Protein AF-A0A960CB11-F1 (afdb_monomer_lite)

Sequence (100 aa):
NILLDDVSIAPGAFNPLGSVITPNLFPGVSISSDLGNGPGIQEVATFSVDVEGPNGSVAVSNAHGTVTGAAGGVLLRPFARLISKNGDSVTTYGETWDMK

pLDDT: mean 85.51, std 15.91, range [46.41, 98.19]

Foldseek 3Di:
DDDPFQDDPDPDDDCPCRGDDDDPPDDDDDDDDDDDDDPPDDDDDLDDDDDDDPDDDDDDDPRDDDDPPDDPWDKDKDKDKDADPVGDIDMDIDDIDTPD

Structure (mmCIF, N/CA/C/O backbone):
data_AF-A0A960CB11-F1
#
_entry.id   AF-A0A960CB11-F1
#
loop_
_atom_site.group_PDB
_atom_site.id
_atom_site.type_symbol
_atom_site.label_atom_id
_atom_site.label_alt_id
_atom_site.label_comp_id
_atom_site.label_asym_id
_atom_site.label_entity_id
_atom_site.label_seq_id
_atom_site.pdbx_PDB_ins_code
_atom_site.Cartn_x
_atom_site.Cartn_y
_atom_site.Cartn_z
_atom_site.occupancy
_atom_site.B_iso_or_equiv
_atom_site.auth_seq_id
_atom_site.auth_comp_id
_atom_site.auth_asym_id
_atom_site.auth_atom_id
_atom_site.pdbx_PDB_model_num
ATOM 1 N N . ASN A 1 1 ? 27.671 -0.220 -39.626 1.00 46.41 1 ASN A N 1
ATOM 2 C CA . ASN A 1 1 ? 28.066 1.145 -39.238 1.00 46.41 1 ASN A CA 1
ATOM 3 C C . ASN A 1 1 ? 29.050 1.659 -40.281 1.00 46.41 1 ASN A C 1
ATOM 5 O O . ASN A 1 1 ? 30.242 1.451 -40.116 1.00 46.41 1 ASN A O 1
ATOM 9 N N . ILE A 1 2 ? 28.566 2.183 -41.409 1.00 47.94 2 ILE A N 1
ATOM 10 C CA . ILE A 1 2 ? 29.431 2.799 -42.426 1.00 47.94 2 ILE A CA 1
ATOM 11 C C . ILE A 1 2 ? 29.023 4.265 -42.484 1.00 47.94 2 ILE A C 1
ATOM 13 O O . ILE A 1 2 ? 27.893 4.566 -42.856 1.00 47.94 2 ILE A O 1
ATOM 17 N N . LEU A 1 3 ? 29.928 5.147 -42.068 1.00 49.59 3 LEU A N 1
ATOM 18 C CA . LEU A 1 3 ? 29.863 6.559 -42.415 1.00 49.59 3 LEU A CA 1
ATOM 19 C C . LEU A 1 3 ? 30.400 6.675 -43.843 1.00 49.59 3 LEU A C 1
ATOM 21 O O . LEU A 1 3 ? 31.564 6.365 -44.090 1.00 49.59 3 LEU A O 1
ATOM 25 N N . LEU A 1 4 ? 29.534 7.042 -44.785 1.00 57.31 4 LEU A N 1
ATOM 26 C CA . LEU A 1 4 ? 29.937 7.433 -46.134 1.00 57.31 4 LEU A CA 1
ATOM 27 C C . LEU A 1 4 ? 30.258 8.927 -46.074 1.00 57.31 4 LEU A C 1
ATOM 29 O O . LEU A 1 4 ? 29.426 9.757 -46.426 1.00 57.31 4 LEU A O 1
ATOM 33 N N . ASP A 1 5 ? 31.426 9.257 -45.531 1.00 51.88 5 ASP A N 1
ATOM 34 C CA . ASP A 1 5 ? 31.931 10.626 -45.556 1.00 51.88 5 ASP A CA 1
ATOM 35 C C . ASP A 1 5 ? 32.569 10.887 -46.925 1.00 51.88 5 ASP A C 1
ATOM 37 O O . ASP A 1 5 ? 33.351 10.072 -47.416 1.00 51.88 5 ASP A O 1
ATOM 41 N N . ASP A 1 6 ? 32.175 11.989 -47.558 1.00 52.69 6 ASP A N 1
ATOM 42 C CA . ASP A 1 6 ? 32.708 12.462 -48.842 1.00 52.69 6 ASP A CA 1
ATOM 43 C C . ASP A 1 6 ? 32.564 11.493 -50.046 1.00 52.69 6 ASP A C 1
ATOM 45 O O . ASP A 1 6 ? 33.363 11.486 -50.986 1.00 52.69 6 ASP A O 1
ATOM 49 N N . VAL A 1 7 ? 31.522 10.647 -50.057 1.00 56.44 7 VAL A N 1
ATOM 50 C CA . VAL A 1 7 ? 31.254 9.738 -51.187 1.00 56.44 7 VAL A CA 1
ATOM 51 C C . VAL A 1 7 ? 30.407 10.428 -52.254 1.00 56.44 7 VAL A C 1
ATOM 53 O O . VAL A 1 7 ? 29.214 10.671 -52.074 1.00 56.44 7 VAL A O 1
ATOM 56 N N . SER A 1 8 ? 31.010 10.687 -53.416 1.00 58.19 8 SER A N 1
ATOM 57 C CA . SER A 1 8 ? 30.286 11.146 -54.603 1.00 58.19 8 SER A CA 1
ATOM 58 C C . SER A 1 8 ? 29.523 9.985 -55.253 1.00 58.19 8 SER A C 1
ATOM 60 O O . SER A 1 8 ? 30.115 9.071 -55.822 1.00 58.19 8 SER A O 1
ATOM 62 N N . ILE A 1 9 ? 28.191 10.018 -55.173 1.00 60.19 9 ILE A N 1
ATOM 63 C CA . ILE A 1 9 ? 27.283 9.041 -55.808 1.00 60.19 9 ILE A CA 1
ATOM 64 C C . ILE A 1 9 ? 26.836 9.456 -57.223 1.00 60.19 9 ILE A C 1
ATOM 66 O O . ILE A 1 9 ? 26.000 8.784 -57.827 1.00 60.19 9 ILE A O 1
ATOM 70 N N . ALA A 1 10 ? 27.388 10.545 -57.769 1.00 55.38 10 ALA A N 1
ATOM 71 C CA . ALA A 1 10 ? 27.058 11.063 -59.095 1.00 55.38 10 ALA A CA 1
ATOM 72 C C . ALA A 1 10 ? 28.273 10.960 -60.042 1.00 55.38 10 ALA A C 1
ATOM 74 O O . ALA A 1 10 ? 29.346 11.468 -59.716 1.00 55.38 10 ALA A O 1
ATOM 75 N N . PRO A 1 11 ? 28.148 10.334 -61.228 1.00 48.19 11 PRO A N 1
ATOM 76 C CA . PRO A 1 11 ? 29.220 10.335 -62.213 1.00 48.19 11 PRO A CA 1
ATOM 77 C C . PRO A 1 11 ? 29.263 11.700 -62.916 1.00 48.19 11 PRO A C 1
ATOM 79 O O . PRO A 1 11 ? 28.372 12.041 -63.691 1.00 48.19 11 PRO A O 1
ATOM 82 N N . GLY A 1 12 ? 30.317 12.475 -62.660 1.00 56.75 12 GLY A N 1
ATOM 83 C CA . GLY A 1 12 ? 30.562 13.770 -63.306 1.00 56.75 12 GLY A CA 1
ATOM 84 C C . GLY A 1 12 ? 30.325 14.968 -62.386 1.00 56.75 12 GLY A C 1
ATOM 85 O O . GLY A 1 12 ? 29.599 14.876 -61.406 1.00 56.75 12 GLY A O 1
ATOM 86 N N . ALA A 1 13 ? 30.970 16.093 -62.713 1.00 60.34 13 ALA A N 1
ATOM 87 C CA . ALA A 1 13 ? 31.161 17.309 -61.905 1.00 60.34 13 ALA A CA 1
ATOM 88 C C . ALA A 1 13 ? 29.887 18.097 -61.496 1.00 60.34 13 ALA A C 1
ATOM 90 O O . ALA A 1 13 ? 29.954 19.294 -61.224 1.00 60.34 13 ALA A O 1
ATOM 91 N N . PHE A 1 14 ? 28.725 17.447 -61.435 1.00 56.56 14 PHE A N 1
ATOM 92 C CA . PHE A 1 14 ? 27.496 17.956 -60.839 1.00 56.56 14 PHE A CA 1
ATOM 93 C C . PHE A 1 14 ? 27.381 17.378 -59.418 1.00 56.56 14 PHE A C 1
ATOM 95 O O . PHE A 1 14 ? 27.029 16.214 -59.247 1.00 56.56 14 PHE A O 1
ATOM 102 N N . ASN A 1 15 ? 27.704 18.177 -58.394 1.00 61.62 15 ASN A N 1
ATOM 103 C CA . ASN A 1 15 ? 27.683 17.757 -56.986 1.00 61.62 15 ASN A CA 1
ATOM 104 C C . ASN A 1 15 ? 26.606 18.515 -56.179 1.00 61.62 15 ASN A C 1
ATOM 106 O O . ASN A 1 15 ? 26.940 19.390 -55.379 1.00 61.62 15 ASN A O 1
ATOM 110 N N . PRO A 1 16 ? 25.303 18.226 -56.377 1.00 55.50 16 PRO A N 1
ATOM 111 C CA . PRO A 1 16 ? 24.214 18.881 -55.643 1.00 55.50 16 PRO A CA 1
ATOM 112 C C . PRO A 1 16 ? 24.135 18.463 -54.159 1.00 55.50 16 PRO A C 1
ATOM 114 O O . PRO A 1 16 ? 23.244 18.915 -53.446 1.00 55.50 16 PRO A O 1
ATOM 117 N N . LEU A 1 17 ? 25.046 17.594 -53.703 1.00 59.91 17 LEU A N 1
ATOM 118 C CA . LEU A 1 17 ? 25.083 16.956 -52.389 1.00 59.91 17 LEU A CA 1
ATOM 119 C C . LEU A 1 17 ? 26.532 16.866 -51.862 1.00 59.91 17 LEU A C 1
ATOM 121 O O . LEU A 1 17 ? 26.968 15.807 -51.424 1.00 59.91 17 LEU A O 1
ATOM 125 N N . GLY A 1 18 ? 27.292 17.968 -51.912 1.00 57.72 18 GLY A N 1
ATOM 126 C CA . GLY A 1 18 ? 28.726 17.998 -51.562 1.00 57.72 18 GLY A CA 1
ATOM 127 C C . GLY A 1 18 ? 29.115 17.551 -50.148 1.00 57.72 18 GLY A C 1
ATOM 128 O O . GLY A 1 18 ? 30.298 17.485 -49.848 1.00 57.72 18 GLY A O 1
ATOM 129 N N . SER A 1 19 ? 28.140 17.221 -49.303 1.00 62.56 19 SER A N 1
ATOM 130 C CA . SER A 1 19 ? 28.278 16.357 -48.133 1.00 62.56 19 SER A CA 1
ATOM 131 C C . SER A 1 19 ? 26.888 15.798 -47.804 1.00 62.56 19 SER A C 1
ATOM 133 O O . SER A 1 19 ? 25.924 16.562 -47.702 1.00 62.56 19 SER A O 1
ATOM 135 N N . VAL A 1 20 ? 26.754 14.474 -47.669 1.00 59.72 20 VAL A N 1
ATOM 136 C CA . VAL A 1 20 ? 25.497 13.819 -47.269 1.00 59.72 20 VAL A CA 1
ATOM 137 C C . VAL A 1 20 ? 25.677 13.226 -45.881 1.00 59.72 20 VAL A C 1
ATOM 139 O O . VAL A 1 20 ? 26.255 12.157 -45.721 1.00 59.72 20 VAL A O 1
ATOM 142 N N . ILE A 1 21 ? 25.137 13.898 -44.865 1.00 71.56 21 ILE A N 1
ATOM 143 C CA . ILE A 1 21 ? 25.041 13.331 -43.518 1.00 71.56 21 ILE A CA 1
ATOM 144 C C . ILE A 1 21 ? 23.719 12.575 -43.432 1.00 71.56 21 ILE A C 1
ATOM 146 O O . ILE A 1 21 ? 22.651 13.179 -43.327 1.00 71.56 21 ILE A O 1
ATOM 150 N N . THR A 1 22 ? 23.778 11.246 -43.487 1.00 64.88 22 THR A N 1
ATOM 151 C CA . THR A 1 22 ? 22.594 10.417 -43.248 1.00 64.88 22 THR A CA 1
ATOM 152 C C . THR A 1 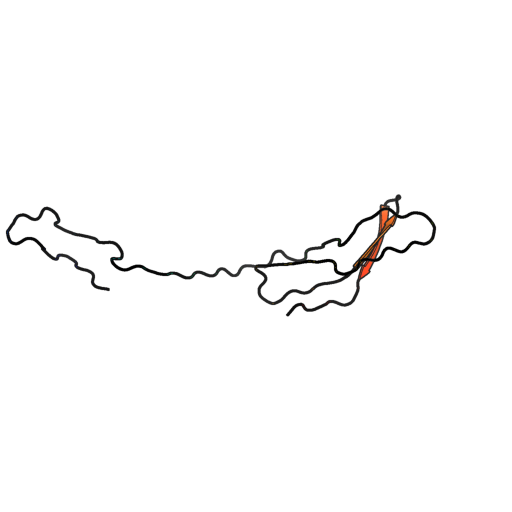22 ? 22.453 10.097 -41.757 1.00 64.88 22 THR A C 1
ATOM 154 O O . THR A 1 22 ? 23.449 9.728 -41.129 1.00 64.88 22 THR A O 1
ATOM 157 N N . PRO A 1 23 ? 21.239 10.155 -41.179 1.00 79.50 23 PRO A N 1
ATOM 158 C CA . PRO A 1 23 ? 20.979 9.581 -39.859 1.00 79.50 23 PRO A CA 1
ATOM 159 C C . PRO A 1 23 ? 21.133 8.047 -39.892 1.00 79.50 23 PRO A C 1
ATOM 161 O O . PRO A 1 23 ? 21.439 7.466 -40.935 1.00 79.50 23 PRO A O 1
ATOM 164 N N . ASN A 1 24 ? 20.908 7.367 -38.761 1.00 77.44 24 ASN A N 1
ATOM 165 C CA . ASN A 1 24 ? 20.966 5.901 -38.696 1.00 77.44 24 ASN A CA 1
ATOM 166 C C . ASN A 1 24 ? 20.105 5.259 -39.803 1.00 77.44 24 ASN A C 1
ATOM 168 O O . ASN A 1 24 ? 18.889 5.425 -39.828 1.00 77.44 24 ASN A O 1
ATOM 172 N N . LEU A 1 25 ? 20.753 4.516 -40.706 1.00 81.06 25 LEU A N 1
ATOM 173 C CA . LEU A 1 25 ? 20.121 3.870 -41.868 1.00 81.06 25 LEU A CA 1
ATOM 174 C C . LEU A 1 25 ? 19.499 2.502 -41.546 1.00 81.06 25 LEU A C 1
ATOM 176 O O . LEU A 1 25 ? 18.815 1.915 -42.381 1.00 81.06 25 LEU A O 1
ATOM 180 N N . PHE A 1 26 ? 19.739 1.997 -40.337 1.00 86.31 26 PHE A N 1
ATOM 181 C CA . PHE A 1 26 ? 19.135 0.781 -39.806 1.00 86.31 26 PHE A CA 1
ATOM 182 C C . PHE A 1 26 ? 18.304 1.120 -38.564 1.00 86.31 26 PHE A C 1
ATOM 184 O O . PHE A 1 26 ? 18.654 2.058 -37.840 1.00 86.31 26 PHE A O 1
ATOM 191 N N . PRO A 1 27 ? 17.229 0.364 -38.285 1.00 84.88 27 PRO A N 1
ATOM 192 C CA . PRO A 1 27 ? 16.457 0.539 -37.063 1.00 84.88 27 PRO A CA 1
ATOM 193 C C . PRO A 1 27 ? 17.341 0.296 -35.833 1.00 84.88 27 PRO A C 1
ATOM 195 O O . PRO A 1 27 ? 18.100 -0.672 -35.779 1.00 84.88 27 PRO A O 1
ATOM 198 N N . GLY A 1 28 ? 17.244 1.188 -34.848 1.00 85.25 28 GLY A N 1
ATOM 199 C CA . GLY A 1 28 ? 17.941 1.086 -33.568 1.00 85.25 28 GLY A CA 1
ATOM 200 C C . GLY A 1 28 ? 16.962 0.801 -32.435 1.00 85.25 28 GLY A C 1
ATOM 201 O O . GLY A 1 28 ? 15.843 1.309 -32.434 1.00 85.25 28 GLY A O 1
ATOM 202 N N . VAL A 1 29 ? 17.399 0.010 -31.461 1.00 90.38 29 VAL A N 1
ATOM 203 C CA . VAL A 1 29 ? 16.695 -0.210 -30.192 1.00 90.38 29 VAL A CA 1
ATOM 204 C C . VAL A 1 29 ? 17.583 0.332 -29.077 1.00 90.38 29 VAL A C 1
ATOM 206 O O . VAL A 1 29 ? 18.786 0.071 -29.074 1.00 90.38 29 VAL A O 1
ATOM 209 N N . SER A 1 30 ? 17.007 1.083 -28.140 1.00 89.88 30 SER A N 1
ATOM 210 C CA . SER A 1 30 ? 17.696 1.577 -26.946 1.00 89.88 30 SER A CA 1
ATOM 211 C C . SER A 1 30 ? 16.971 1.133 -25.678 1.00 89.88 30 SER A C 1
ATOM 213 O O . SER A 1 30 ? 15.758 0.929 -25.675 1.00 89.88 30 SER A O 1
ATOM 215 N N . ILE A 1 31 ? 17.733 0.972 -24.596 1.00 91.25 31 ILE A N 1
ATOM 216 C CA . ILE A 1 31 ? 17.226 0.697 -23.250 1.00 91.25 31 ILE A CA 1
ATOM 217 C C . ILE A 1 31 ? 17.886 1.709 -22.315 1.00 91.25 31 ILE A C 1
ATOM 219 O O . ILE A 1 31 ? 19.104 1.869 -22.344 1.00 91.25 31 ILE A O 1
ATOM 223 N N . SER A 1 32 ? 17.077 2.377 -21.499 1.00 91.06 32 SER A N 1
ATOM 224 C CA . SER A 1 32 ? 17.528 3.215 -20.387 1.00 91.06 32 SER A CA 1
ATOM 225 C C . SER A 1 32 ? 16.811 2.763 -19.122 1.00 91.06 32 SER A C 1
ATOM 227 O O . SER A 1 32 ? 15.661 2.329 -19.192 1.00 91.06 32 SER A O 1
ATOM 229 N N . SER A 1 33 ? 17.486 2.848 -17.981 1.00 90.62 33 SER A N 1
ATOM 230 C CA . SER A 1 33 ? 16.924 2.505 -16.678 1.00 90.62 33 SER A CA 1
ATOM 231 C C . SER A 1 33 ? 17.411 3.508 -15.648 1.00 90.62 33 SER A C 1
ATOM 233 O O . SER A 1 33 ? 18.616 3.653 -15.455 1.00 90.62 33 SER A O 1
ATOM 235 N N . ASP A 1 34 ? 16.471 4.132 -14.949 1.00 91.31 34 ASP A N 1
ATOM 236 C CA . ASP A 1 34 ? 16.747 5.099 -13.895 1.00 91.31 34 ASP A CA 1
ATOM 237 C C . ASP A 1 34 ? 16.343 4.506 -12.546 1.00 91.31 34 ASP A C 1
ATOM 239 O O . ASP A 1 34 ? 15.206 4.073 -12.355 1.00 91.31 34 ASP A O 1
ATOM 243 N N . LEU A 1 35 ? 17.285 4.481 -11.605 1.00 91.81 35 LEU A N 1
ATOM 244 C CA . LEU A 1 35 ? 17.044 4.046 -10.235 1.00 91.81 35 LEU A CA 1
ATOM 245 C C . LEU A 1 35 ? 17.304 5.220 -9.293 1.00 91.81 35 LEU A C 1
ATOM 247 O O . LEU A 1 35 ? 18.442 5.653 -9.121 1.00 91.81 35 LEU A O 1
ATOM 251 N N . GLY A 1 36 ? 16.229 5.742 -8.710 1.00 93.00 36 GLY A N 1
ATOM 252 C CA . GLY A 1 36 ? 16.265 6.844 -7.754 1.00 93.00 36 GLY A CA 1
ATOM 253 C C . GLY A 1 36 ? 15.931 6.404 -6.332 1.00 93.00 36 GLY A C 1
ATOM 254 O O . GLY A 1 36 ? 15.575 5.253 -6.076 1.00 93.00 36 GLY A O 1
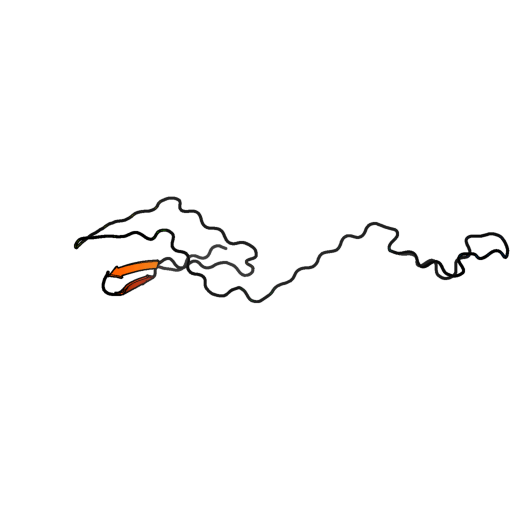ATOM 255 N N . ASN A 1 37 ? 16.009 7.353 -5.399 1.00 92.56 37 ASN A N 1
ATOM 256 C CA . ASN A 1 37 ? 15.519 7.144 -4.039 1.00 92.56 37 ASN A CA 1
ATOM 257 C C . ASN A 1 37 ? 14.009 6.864 -4.066 1.00 92.56 37 ASN A C 1
ATOM 259 O O . ASN A 1 37 ? 13.260 7.550 -4.763 1.00 92.56 37 ASN A O 1
ATOM 263 N N . GLY A 1 38 ? 13.566 5.874 -3.288 1.00 90.75 38 GLY A N 1
ATOM 264 C CA . GLY A 1 38 ? 12.146 5.564 -3.148 1.00 90.75 38 GLY A CA 1
ATOM 265 C C . GLY A 1 38 ? 11.354 6.704 -2.487 1.00 90.75 38 GLY A C 1
ATOM 266 O O . GLY A 1 38 ? 11.938 7.576 -1.841 1.00 90.75 38 GLY A O 1
ATOM 267 N N . PRO A 1 39 ? 10.013 6.681 -2.572 1.00 92.88 39 PRO A N 1
ATOM 268 C CA . PRO A 1 39 ? 9.138 7.739 -2.052 1.00 92.88 39 PRO A CA 1
ATOM 269 C C . PRO A 1 39 ? 9.062 7.815 -0.511 1.00 92.88 39 PRO A C 1
ATOM 271 O O . PRO A 1 39 ? 8.281 8.596 0.024 1.00 92.88 39 PRO A O 1
ATOM 274 N N . GLY A 1 40 ? 9.841 7.008 0.215 1.00 93.81 40 GLY A N 1
ATOM 275 C CA . GLY A 1 40 ? 9.766 6.882 1.671 1.00 93.81 40 GLY A CA 1
ATOM 276 C C . GLY A 1 40 ? 8.675 5.912 2.138 1.00 93.81 40 GLY A C 1
ATOM 277 O O . GLY A 1 40 ? 8.261 5.018 1.399 1.00 93.81 40 GLY A O 1
ATOM 278 N N . ILE A 1 41 ? 8.241 6.064 3.392 1.00 93.81 41 ILE A N 1
ATOM 279 C CA . ILE A 1 41 ? 7.201 5.229 4.012 1.00 93.81 41 ILE A CA 1
ATOM 280 C C . ILE A 1 41 ? 5.825 5.776 3.632 1.00 93.81 41 ILE A C 1
ATOM 282 O O . ILE A 1 41 ? 5.570 6.969 3.782 1.00 93.81 41 ILE A O 1
ATOM 286 N N . GLN A 1 42 ? 4.934 4.892 3.187 1.00 95.12 42 GLN A N 1
ATOM 287 C CA . GLN A 1 42 ? 3.543 5.221 2.887 1.00 95.12 42 GLN A CA 1
ATOM 288 C C . GLN A 1 42 ? 2.603 4.447 3.812 1.00 95.12 42 GLN A C 1
ATOM 290 O O . GLN A 1 42 ? 2.844 3.279 4.115 1.00 95.12 42 GLN A O 1
ATOM 295 N N . GLU A 1 43 ? 1.528 5.105 4.244 1.00 96.19 43 GLU A N 1
ATOM 296 C CA . GLU A 1 43 ? 0.452 4.497 5.025 1.00 96.19 43 GLU A CA 1
ATOM 297 C C . GLU A 1 43 ? -0.789 4.347 4.141 1.00 96.19 43 GLU A C 1
ATOM 299 O O . GLU A 1 43 ? -1.193 5.290 3.461 1.00 96.19 43 GLU A O 1
ATOM 304 N N . VAL A 1 44 ? -1.406 3.166 4.163 1.00 95.94 44 VAL A N 1
ATOM 305 C CA . VAL A 1 44 ? -2.651 2.885 3.443 1.00 95.94 44 VAL A CA 1
ATOM 306 C C . VAL A 1 44 ? -3.653 2.303 4.431 1.00 95.94 44 VAL A C 1
ATOM 308 O O . VAL A 1 44 ? -3.370 1.304 5.090 1.00 95.94 44 VAL A O 1
ATOM 311 N N . ALA A 1 45 ? -4.829 2.923 4.535 1.00 95.75 45 ALA A N 1
ATOM 312 C CA . ALA A 1 45 ? -5.923 2.407 5.347 1.00 95.75 45 ALA A CA 1
ATOM 313 C C . ALA A 1 45 ? -6.771 1.433 4.520 1.00 95.75 45 ALA A C 1
ATOM 315 O O . ALA A 1 45 ? -7.428 1.837 3.564 1.00 95.75 45 ALA A O 1
ATOM 316 N N . THR A 1 46 ? -6.787 0.156 4.906 1.00 95.69 46 THR A N 1
ATOM 317 C CA . THR A 1 46 ? -7.642 -0.860 4.266 1.00 95.69 46 THR A CA 1
ATOM 318 C C . THR A 1 46 ? -9.131 -0.555 4.454 1.00 95.69 46 THR A C 1
ATOM 320 O O . THR A 1 46 ? -9.936 -0.794 3.560 1.00 95.69 46 THR A O 1
ATOM 323 N N . PHE A 1 47 ? -9.500 -0.013 5.616 1.00 94.88 47 PHE A N 1
ATOM 324 C CA . PHE A 1 47 ? -10.818 0.546 5.899 1.00 94.88 47 PHE A CA 1
ATOM 325 C C . PHE A 1 47 ? -10.694 1.648 6.958 1.00 94.88 47 PHE A C 1
ATOM 327 O O . PHE A 1 47 ? -9.741 1.680 7.737 1.00 94.88 47 PHE A O 1
ATOM 334 N N . SER A 1 48 ? -11.677 2.542 7.000 1.00 96.31 48 SER A N 1
ATOM 335 C CA . SER A 1 48 ? -11.841 3.553 8.043 1.00 96.31 48 SER A CA 1
ATOM 336 C C . SER A 1 48 ? -13.335 3.781 8.220 1.00 96.31 48 SER A C 1
ATOM 338 O O . SER A 1 48 ? -14.023 4.097 7.251 1.00 96.31 48 SER A O 1
ATOM 340 N N . VAL A 1 49 ? -13.848 3.506 9.417 1.00 96.75 49 VAL A N 1
ATOM 341 C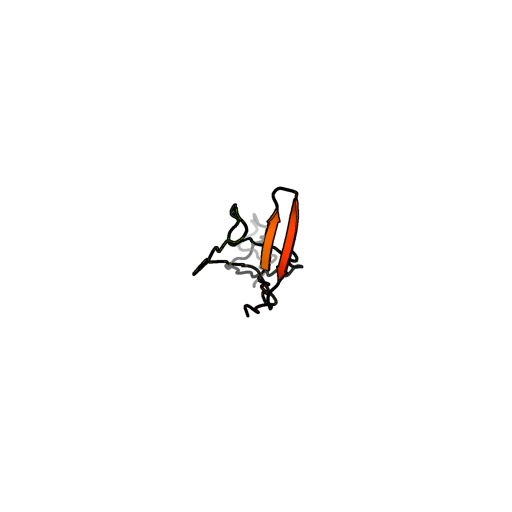 CA . VAL A 1 49 ? -15.286 3.499 9.701 1.00 96.75 49 VAL A CA 1
ATOM 342 C C . VAL A 1 49 ? -15.554 4.058 11.091 1.00 96.75 49 VAL A C 1
ATOM 344 O O . VAL A 1 49 ? -14.722 3.911 11.990 1.00 96.75 49 VAL A O 1
ATOM 347 N N . ASP A 1 50 ? -16.729 4.655 11.264 1.00 96.38 50 ASP A N 1
ATOM 348 C CA . ASP A 1 50 ? -17.209 5.104 12.567 1.00 96.38 50 ASP A CA 1
ATOM 349 C C . ASP A 1 50 ? -17.661 3.911 13.419 1.00 96.38 50 ASP A C 1
ATOM 351 O O . ASP A 1 50 ? -18.266 2.957 12.923 1.00 96.38 50 ASP A O 1
ATOM 355 N N . VAL A 1 51 ? -17.381 3.974 14.721 1.00 94.25 51 VAL A N 1
ATOM 356 C CA . VAL A 1 51 ? -17.770 2.964 15.714 1.00 94.25 51 VAL A CA 1
ATOM 357 C C . VAL A 1 51 ? -18.323 3.645 16.964 1.00 94.25 51 VAL A C 1
ATOM 359 O O . VAL A 1 51 ? -17.907 4.750 17.314 1.00 94.25 51 VAL A O 1
ATOM 362 N N . GLU A 1 52 ? -19.253 2.989 17.658 1.00 95.06 52 GLU A N 1
ATOM 363 C CA . GLU A 1 52 ? -19.854 3.494 18.896 1.00 95.06 52 GLU A CA 1
ATOM 364 C C . GLU A 1 52 ? -20.001 2.386 19.942 1.00 95.06 52 GLU A C 1
ATOM 366 O O . GLU A 1 52 ? -20.064 1.200 19.619 1.00 95.06 52 GLU A O 1
ATOM 371 N N . GLY A 1 53 ? -20.087 2.788 21.211 1.00 94.94 53 GLY A N 1
ATOM 372 C CA . GLY A 1 53 ? -20.201 1.874 22.343 1.00 94.94 53 GLY A CA 1
ATOM 373 C C . GLY A 1 53 ? -18.850 1.421 22.914 1.00 94.94 53 GLY A C 1
ATOM 374 O O . GLY A 1 53 ? -17.791 1.811 22.426 1.00 94.94 53 GLY A O 1
ATOM 375 N N . PRO A 1 54 ? -18.876 0.624 23.997 1.00 94.06 54 PRO A N 1
ATOM 376 C CA . PRO A 1 54 ? -17.667 0.227 24.720 1.00 94.06 54 PRO A CA 1
ATOM 377 C C . PRO A 1 54 ? -16.844 -0.859 24.011 1.00 94.06 54 PRO A C 1
ATOM 379 O O . PRO A 1 54 ? -15.685 -1.051 24.359 1.00 94.06 54 PRO A O 1
ATOM 382 N N . ASN A 1 55 ? -17.428 -1.585 23.051 1.00 94.75 55 ASN A N 1
ATOM 383 C CA . ASN A 1 55 ? -16.769 -2.645 22.288 1.00 94.75 55 ASN A CA 1
ATOM 384 C C . ASN A 1 55 ? -17.286 -2.648 20.843 1.00 94.75 55 ASN A C 1
ATOM 386 O O . ASN A 1 55 ? -18.460 -2.368 20.612 1.00 94.75 55 ASN A O 1
ATOM 390 N N . GLY A 1 56 ? -16.442 -3.044 19.892 1.00 93.25 56 GLY A N 1
ATOM 391 C CA . GLY A 1 56 ? -16.805 -3.194 18.484 1.00 93.25 56 GLY A CA 1
ATOM 392 C C . GLY A 1 56 ? -15.806 -4.083 17.747 1.00 93.25 56 GLY A C 1
ATOM 393 O O . GLY A 1 56 ? -14.663 -4.229 18.175 1.00 93.25 56 GLY A O 1
ATOM 394 N N . SER A 1 57 ? -16.241 -4.700 16.649 1.00 92.69 57 SER A N 1
ATOM 395 C CA . SER A 1 57 ? -15.385 -5.515 15.786 1.00 92.69 57 SER A CA 1
ATOM 396 C C . SER A 1 57 ? -15.709 -5.233 14.326 1.00 92.69 57 SER A C 1
ATOM 398 O O . SER A 1 57 ? -16.875 -5.162 13.945 1.00 92.69 57 SER A O 1
ATOM 400 N N . VAL A 1 58 ? -14.664 -5.072 13.520 1.00 93.75 58 VAL A N 1
ATOM 401 C CA . VAL A 1 58 ? -14.736 -4.914 12.068 1.00 93.75 58 VAL A CA 1
ATOM 402 C C . VAL A 1 58 ? -13.704 -5.861 11.479 1.00 93.75 58 VAL A C 1
ATOM 404 O O . VAL A 1 58 ? -12.562 -5.899 11.937 1.00 93.75 58 VAL A O 1
ATOM 407 N N . ALA A 1 59 ? -14.111 -6.641 10.483 1.00 95.44 59 ALA A N 1
ATOM 408 C CA . ALA A 1 59 ? -13.257 -7.625 9.839 1.00 95.44 59 ALA A CA 1
ATOM 409 C C . ALA A 1 59 ? -13.214 -7.384 8.331 1.00 95.44 59 ALA A C 1
ATOM 411 O O . ALA A 1 59 ? -14.199 -6.968 7.723 1.00 95.44 59 ALA A O 1
ATOM 412 N N . VAL A 1 60 ? -12.064 -7.683 7.734 1.00 95.75 60 VAL A N 1
ATOM 413 C CA . VAL A 1 60 ? -11.836 -7.609 6.292 1.00 95.75 60 VAL A CA 1
ATOM 414 C C . VAL A 1 60 ? -11.216 -8.918 5.819 1.00 95.75 60 VAL A C 1
ATOM 416 O O . VAL A 1 60 ? -10.398 -9.514 6.516 1.00 95.75 60 VAL A O 1
ATOM 419 N N . SER A 1 61 ? -11.614 -9.375 4.634 1.00 96.25 61 SER A N 1
ATOM 420 C CA . SER A 1 61 ? -11.053 -10.556 3.981 1.00 96.25 61 SER A CA 1
ATOM 421 C C . SER A 1 61 ? -10.721 -10.220 2.532 1.00 96.25 61 SER A C 1
ATOM 423 O O . SER A 1 61 ? -11.462 -9.478 1.891 1.00 96.25 61 SER A O 1
ATOM 425 N N . ASN A 1 62 ? -9.604 -10.754 2.032 1.00 95.44 62 ASN A N 1
ATOM 426 C CA . ASN A 1 62 ? -9.147 -10.600 0.647 1.00 95.44 62 ASN A CA 1
ATOM 427 C C . ASN A 1 62 ? -9.051 -9.142 0.157 1.00 95.44 62 ASN A C 1
ATOM 429 O O . ASN A 1 62 ? -9.326 -8.852 -1.007 1.00 95.44 62 ASN A O 1
ATOM 433 N N . ALA A 1 63 ? -8.642 -8.218 1.030 1.00 95.88 63 ALA A N 1
ATOM 434 C CA . ALA A 1 63 ? -8.283 -6.872 0.597 1.00 95.88 63 ALA A CA 1
ATOM 435 C C . ALA A 1 63 ? -7.055 -6.922 -0.324 1.00 95.88 63 ALA A C 1
ATOM 437 O O . ALA A 1 63 ? -6.083 -7.620 -0.035 1.00 95.88 63 ALA A O 1
ATOM 438 N N . HIS A 1 64 ? -7.102 -6.169 -1.421 1.00 95.88 64 HIS A N 1
ATOM 439 C CA . HIS A 1 64 ? -6.048 -6.150 -2.429 1.00 95.88 64 HIS A CA 1
ATOM 440 C C . HIS A 1 64 ? -5.270 -4.832 -2.386 1.00 95.88 64 HIS A C 1
ATOM 442 O O . HIS A 1 64 ? -5.861 -3.753 -2.417 1.00 95.88 64 HIS A O 1
ATOM 448 N N . GLY A 1 65 ? -3.942 -4.931 -2.372 1.00 94.25 65 GLY A N 1
ATOM 449 C CA . GLY A 1 65 ? -3.020 -3.807 -2.493 1.00 94.25 65 GLY A CA 1
ATOM 450 C C . GLY A 1 65 ? -1.911 -4.147 -3.482 1.00 94.25 65 GLY A C 1
ATOM 451 O O . GLY A 1 65 ? -1.497 -5.298 -3.584 1.00 94.25 65 GLY A O 1
ATOM 452 N N . THR A 1 66 ? -1.437 -3.152 -4.229 1.00 94.44 66 THR A N 1
ATOM 453 C CA . THR A 1 66 ? -0.339 -3.320 -5.184 1.00 94.44 66 THR A CA 1
ATOM 454 C C . THR A 1 66 ? 0.575 -2.103 -5.157 1.00 94.44 66 THR A C 1
ATOM 456 O O . THR A 1 66 ? 0.124 -0.980 -4.932 1.00 94.44 66 THR A O 1
ATOM 459 N N . VAL A 1 67 ? 1.862 -2.337 -5.391 1.00 93.50 67 VAL A N 1
ATOM 460 C CA . VAL A 1 67 ? 2.870 -1.305 -5.618 1.00 93.50 67 VAL A CA 1
ATOM 461 C C . VAL A 1 67 ? 3.727 -1.739 -6.804 1.00 93.50 67 VAL A C 1
ATOM 463 O O . VAL A 1 67 ? 4.020 -2.921 -6.967 1.00 93.50 67 VAL A O 1
ATOM 466 N N . THR A 1 68 ? 4.109 -0.788 -7.652 1.00 92.69 68 THR A N 1
ATOM 467 C CA . THR A 1 68 ? 4.940 -1.025 -8.840 1.00 92.69 68 THR A CA 1
ATOM 468 C C . THR A 1 68 ? 6.109 -0.046 -8.874 1.00 92.69 68 THR A C 1
ATOM 470 O O . THR A 1 68 ? 6.116 0.936 -8.133 1.00 92.69 68 THR A O 1
ATOM 473 N N . GLY A 1 69 ? 7.120 -0.331 -9.698 1.00 91.06 69 GLY A N 1
ATOM 474 C CA . GLY A 1 69 ? 8.352 0.463 -9.763 1.00 91.06 69 GLY A CA 1
ATOM 475 C C . GLY A 1 69 ? 9.195 0.395 -8.485 1.00 91.06 69 GLY A C 1
ATOM 476 O O . GLY A 1 69 ? 10.079 1.224 -8.287 1.00 91.06 69 GLY A O 1
ATOM 477 N N . ALA A 1 70 ? 8.923 -0.574 -7.606 1.00 91.94 70 ALA A N 1
ATOM 478 C CA . ALA A 1 70 ? 9.702 -0.806 -6.402 1.00 91.94 70 ALA A CA 1
ATOM 479 C C . ALA A 1 70 ? 10.900 -1.710 -6.719 1.00 91.94 70 ALA A C 1
ATOM 481 O O . ALA A 1 70 ? 10.740 -2.827 -7.209 1.00 91.94 70 ALA A O 1
ATOM 482 N N . ALA A 1 71 ? 12.099 -1.234 -6.398 1.00 89.31 71 ALA A N 1
ATOM 483 C CA . ALA A 1 71 ? 13.335 -2.001 -6.467 1.00 89.31 71 ALA A CA 1
ATOM 484 C C . ALA A 1 71 ? 13.951 -2.097 -5.062 1.00 89.31 71 ALA A C 1
ATOM 486 O O . ALA A 1 71 ? 13.896 -1.138 -4.296 1.00 89.31 71 ALA A O 1
ATOM 487 N N . GLY A 1 72 ? 14.524 -3.255 -4.715 1.00 88.12 72 GLY A N 1
ATOM 488 C CA . GLY A 1 72 ? 15.083 -3.522 -3.375 1.00 88.12 72 GLY A CA 1
ATOM 489 C C . GLY A 1 72 ? 14.134 -4.235 -2.400 1.00 88.12 72 GLY A C 1
ATOM 490 O O . GLY A 1 72 ? 14.529 -4.549 -1.277 1.00 88.12 72 GLY A O 1
ATOM 491 N N . GLY A 1 73 ? 12.920 -4.561 -2.851 1.00 90.44 73 GLY A N 1
ATOM 492 C CA . GLY A 1 73 ? 11.891 -5.245 -2.067 1.00 90.44 73 GLY A CA 1
ATOM 493 C C . GLY A 1 73 ? 10.959 -4.291 -1.324 1.00 90.44 73 GLY A C 1
ATOM 494 O O . GLY A 1 73 ? 11.251 -3.109 -1.151 1.00 90.44 73 GLY A O 1
ATOM 495 N N . VAL A 1 74 ? 9.806 -4.814 -0.911 1.00 95.31 74 VAL A N 1
ATOM 496 C CA . VAL A 1 74 ? 8.732 -4.046 -0.272 1.00 95.31 74 VAL A CA 1
ATOM 497 C C . VAL A 1 74 ? 8.455 -4.645 1.098 1.00 95.31 74 VAL A C 1
ATOM 499 O O . VAL A 1 74 ? 8.225 -5.844 1.218 1.00 95.31 74 VAL A O 1
ATOM 502 N N . LEU A 1 75 ? 8.461 -3.798 2.126 1.00 95.56 75 LEU A N 1
ATOM 503 C CA . LEU A 1 75 ? 8.072 -4.173 3.482 1.00 95.56 75 LEU A CA 1
ATOM 504 C C . LEU A 1 75 ? 6.699 -3.587 3.795 1.00 95.56 75 LEU A C 1
ATOM 506 O O . LEU A 1 75 ? 6.479 -2.388 3.621 1.00 95.56 75 LEU A O 1
ATOM 510 N N . LEU A 1 76 ? 5.800 -4.421 4.308 1.00 96.38 76 LEU A N 1
ATOM 511 C CA . LEU A 1 76 ? 4.504 -3.993 4.823 1.00 96.38 76 LEU A CA 1
ATOM 512 C C . LEU A 1 76 ? 4.502 -4.063 6.346 1.00 96.38 76 LEU A C 1
ATOM 514 O O . LEU A 1 76 ? 4.990 -5.027 6.931 1.00 96.38 76 LEU A O 1
ATOM 518 N N . ARG A 1 77 ? 3.932 -3.049 7.001 1.00 97.94 77 ARG A N 1
ATOM 519 C CA . ARG A 1 77 ? 3.696 -3.054 8.447 1.00 97.94 77 ARG A CA 1
ATOM 520 C C . ARG A 1 77 ? 2.198 -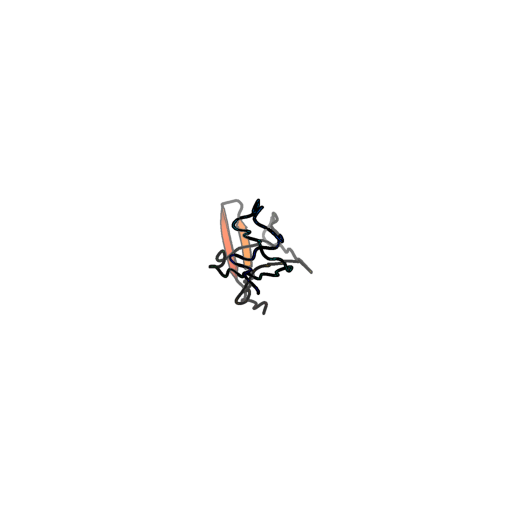2.896 8.712 1.00 97.94 77 ARG A C 1
ATOM 522 O O . ARG A 1 77 ? 1.677 -1.802 8.494 1.00 97.94 77 ARG A O 1
ATOM 529 N N . PRO A 1 78 ? 1.503 -3.945 9.175 1.00 97.62 78 PRO A N 1
ATOM 530 C CA . PRO A 1 78 ? 0.099 -3.838 9.529 1.00 97.62 78 PRO A CA 1
ATOM 531 C C . PRO A 1 78 ? -0.063 -3.005 10.802 1.00 97.62 78 PRO A C 1
ATOM 533 O O . PRO A 1 78 ? 0.775 -3.045 11.709 1.00 97.62 78 PRO A O 1
ATOM 536 N N . PHE A 1 79 ? -1.166 -2.270 10.882 1.00 97.94 79 PHE A N 1
ATOM 537 C CA . PHE A 1 79 ? -1.535 -1.505 12.064 1.00 97.94 79 PHE A CA 1
ATOM 538 C C . PHE A 1 79 ? -3.050 -1.525 12.267 1.00 97.94 79 PHE A C 1
ATOM 540 O O . PHE A 1 79 ? -3.813 -1.765 11.331 1.00 97.94 79 PHE A O 1
ATOM 547 N N . ALA A 1 80 ? -3.479 -1.238 13.491 1.00 97.69 80 ALA A N 1
ATOM 548 C CA . ALA A 1 80 ? -4.862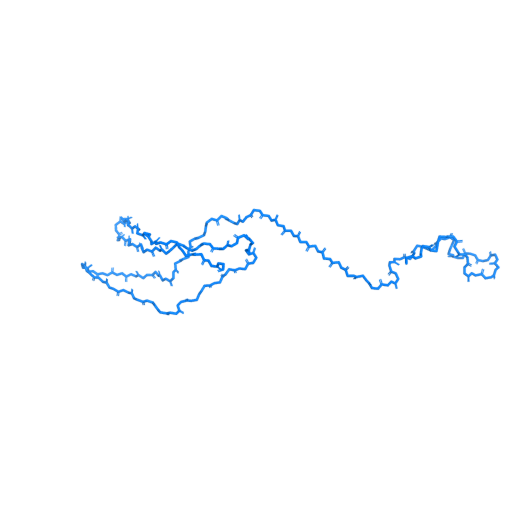 -0.905 13.802 1.00 97.69 80 ALA A CA 1
ATOM 549 C C . ALA A 1 80 ? -4.880 0.388 14.616 1.00 97.69 80 ALA A C 1
ATOM 551 O O . ALA A 1 80 ? -4.125 0.523 15.582 1.00 97.69 80 ALA A O 1
ATOM 552 N N . ARG A 1 81 ? -5.724 1.341 14.212 1.00 97.69 81 ARG A N 1
ATOM 553 C CA . ARG A 1 81 ? -5.843 2.658 14.841 1.00 97.69 81 ARG A CA 1
ATOM 554 C C . ARG A 1 81 ? -7.276 2.896 15.297 1.00 97.69 81 ARG A C 1
ATOM 556 O O . ARG A 1 81 ? -8.203 2.739 14.508 1.00 97.69 81 ARG A O 1
ATOM 563 N N . LEU A 1 82 ? -7.434 3.308 16.552 1.00 96.75 82 LEU A N 1
ATOM 564 C CA . LEU A 1 82 ? -8.693 3.792 17.112 1.00 96.75 82 LEU A CA 1
ATOM 565 C C . LEU A 1 82 ? -8.560 5.288 17.387 1.00 96.75 82 LEU A C 1
ATOM 567 O O . LEU A 1 82 ? -7.577 5.714 17.994 1.00 96.75 82 LEU A O 1
ATOM 571 N N . ILE A 1 83 ? -9.542 6.067 16.935 1.00 97.25 83 ILE A N 1
ATOM 572 C CA . ILE A 1 83 ? -9.616 7.515 17.139 1.00 97.25 83 ILE A CA 1
ATOM 573 C C . ILE A 1 83 ? -10.942 7.818 17.840 1.00 97.25 83 ILE A C 1
ATOM 575 O O . ILE A 1 83 ? -12.007 7.441 17.357 1.00 97.25 83 ILE A O 1
ATOM 579 N N . SER A 1 84 ? -10.872 8.471 18.994 1.00 96.25 84 SER A N 1
ATOM 580 C CA . SER A 1 84 ? -12.031 8.963 19.736 1.00 96.25 84 SER A CA 1
ATOM 581 C C . SER A 1 84 ? -12.600 10.217 19.073 1.00 96.25 84 SER A C 1
ATOM 583 O O . SER A 1 84 ? -11.856 11.018 18.507 1.00 96.25 84 SER A O 1
ATOM 585 N N . LYS A 1 85 ? -13.908 10.467 19.235 1.00 94.88 85 LYS A N 1
ATOM 586 C CA . LYS A 1 85 ? -14.551 11.724 18.797 1.00 94.88 85 LYS A CA 1
ATOM 587 C C . LYS A 1 85 ? -13.909 12.970 19.429 1.00 94.88 85 LYS A C 1
ATOM 589 O O . LYS A 1 85 ? -13.976 14.046 18.847 1.00 94.88 85 LYS A O 1
ATOM 594 N N . ASN A 1 86 ? -13.260 12.816 20.585 1.00 95.81 86 ASN A N 1
ATOM 595 C CA . ASN A 1 86 ? -12.553 13.896 21.279 1.00 95.81 86 ASN A CA 1
ATOM 596 C C . ASN A 1 86 ? -11.133 14.154 20.733 1.00 95.81 86 ASN A C 1
ATOM 598 O O . ASN A 1 86 ? -10.465 15.068 21.205 1.00 95.81 86 ASN A O 1
ATOM 602 N N . GLY A 1 87 ? -10.664 13.364 19.759 1.00 94.75 87 GLY A N 1
ATOM 603 C CA . GLY A 1 87 ? -9.343 13.500 19.135 1.00 94.75 87 GLY A CA 1
ATOM 604 C C . GLY A 1 87 ? -8.251 12.589 19.708 1.00 94.75 87 GLY A C 1
ATOM 605 O O . GLY A 1 87 ? -7.175 12.500 19.117 1.00 94.75 87 GLY A O 1
ATOM 606 N N . ASP A 1 88 ? -8.514 11.872 20.806 1.00 97.44 88 ASP A N 1
ATOM 607 C CA . ASP A 1 88 ? -7.574 10.879 21.339 1.00 97.44 88 ASP A CA 1
ATOM 608 C C . ASP A 1 88 ? -7.352 9.757 20.323 1.00 97.44 88 ASP A C 1
ATOM 610 O O . ASP A 1 88 ? -8.305 9.281 19.703 1.00 97.44 88 ASP A O 1
ATOM 614 N N . SER A 1 89 ? -6.114 9.293 20.164 1.00 97.00 89 SER A N 1
ATOM 615 C CA . SER A 1 89 ? -5.823 8.182 19.260 1.00 97.00 89 SER A CA 1
ATOM 616 C C . SER A 1 89 ? -4.816 7.204 19.840 1.00 97.00 89 SER A C 1
ATOM 618 O O . SER A 1 89 ? -3.882 7.575 20.548 1.00 97.00 89 SER A O 1
ATOM 620 N N . VAL A 1 90 ? -5.010 5.929 19.516 1.00 97.62 90 VAL A N 1
ATOM 621 C CA . VAL A 1 90 ? -4.070 4.853 19.818 1.00 97.62 90 VAL A CA 1
ATOM 622 C C . VAL A 1 90 ? -3.881 4.009 18.570 1.00 97.62 90 VAL A C 1
ATOM 624 O O . VAL A 1 90 ? -4.842 3.688 17.871 1.00 97.62 90 VAL A O 1
ATOM 627 N N . THR A 1 91 ? -2.630 3.673 18.273 1.00 97.94 91 THR A N 1
ATOM 628 C CA . THR A 1 91 ? -2.272 2.811 17.146 1.00 97.94 91 THR A CA 1
ATOM 629 C C . THR A 1 91 ? -1.405 1.675 17.650 1.00 97.94 91 THR A C 1
ATOM 631 O O . THR A 1 91 ? -0.406 1.917 18.325 1.00 97.94 91 THR A O 1
ATOM 634 N N . THR A 1 92 ? -1.780 0.446 17.313 1.00 98.19 92 THR A N 1
ATOM 635 C CA . THR A 1 92 ? -0.937 -0.733 17.515 1.00 98.19 92 THR A CA 1
ATOM 636 C C . THR A 1 92 ? -0.350 -1.178 16.185 1.00 98.19 92 THR A C 1
ATOM 638 O O . THR A 1 92 ? -1.003 -1.056 15.147 1.00 98.19 92 THR A O 1
ATOM 641 N N . TYR A 1 93 ? 0.871 -1.700 16.222 1.00 97.94 93 TYR A N 1
ATOM 642 C CA . TYR A 1 93 ? 1.595 -2.181 15.052 1.00 97.94 93 TYR A CA 1
ATOM 643 C C . TYR A 1 93 ? 1.867 -3.672 15.194 1.00 97.94 93 TYR A C 1
ATOM 645 O O . TYR A 1 93 ? 2.270 -4.136 16.260 1.00 97.94 93 TYR A O 1
ATOM 653 N N . GLY A 1 94 ? 1.647 -4.410 14.110 1.00 97.50 94 GLY A N 1
ATOM 654 C CA . GLY A 1 94 ? 2.015 -5.816 14.019 1.00 97.50 94 GLY A CA 1
ATOM 655 C C . GLY A 1 94 ? 3.422 -6.017 13.465 1.00 97.50 94 GLY A C 1
ATOM 656 O O . GLY A 1 94 ? 4.144 -5.070 13.137 1.00 97.50 94 GLY A O 1
ATOM 657 N N . GLU A 1 95 ? 3.792 -7.287 13.345 1.00 97.38 95 GLU A N 1
ATOM 658 C CA . GLU A 1 95 ? 5.039 -7.701 12.712 1.00 97.38 95 GLU A CA 1
ATOM 659 C C . GLU A 1 95 ? 5.068 -7.312 11.230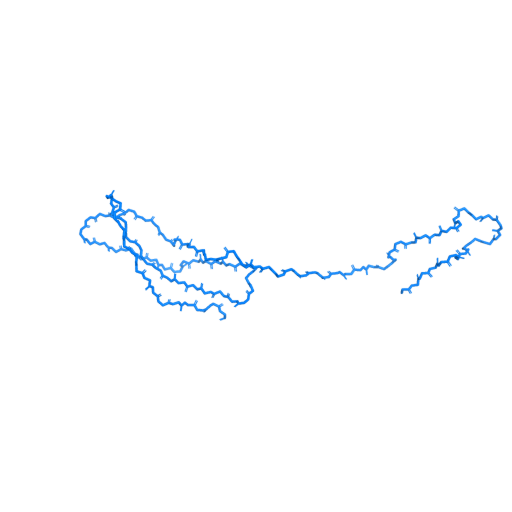 1.00 97.38 95 GLU A C 1
ATOM 661 O O . GLU A 1 95 ? 4.046 -7.319 10.543 1.00 97.38 95 GLU A O 1
ATOM 666 N N . THR A 1 96 ? 6.251 -6.958 10.737 1.00 96.88 96 THR A N 1
ATOM 667 C CA . THR A 1 96 ? 6.454 -6.600 9.333 1.00 96.88 96 THR A CA 1
ATOM 668 C C . THR A 1 96 ? 6.439 -7.822 8.426 1.00 96.88 96 THR A C 1
ATOM 670 O O . THR A 1 96 ? 7.017 -8.849 8.767 1.00 96.88 96 THR A O 1
ATOM 673 N N . TRP A 1 97 ? 5.860 -7.685 7.237 1.00 96.62 97 TRP A N 1
ATOM 674 C CA . TRP A 1 97 ? 5.841 -8.717 6.202 1.00 96.62 97 TRP A CA 1
ATOM 675 C C . TRP A 1 97 ? 6.760 -8.311 5.044 1.00 96.62 97 TRP A C 1
ATOM 677 O O . TRP A 1 97 ? 6.629 -7.200 4.521 1.00 96.62 97 TRP A O 1
ATOM 687 N N . ASP A 1 98 ? 7.682 -9.193 4.649 1.00 94.69 98 ASP A N 1
ATOM 688 C CA . ASP A 1 98 ? 8.520 -9.013 3.453 1.00 94.69 98 ASP A CA 1
ATOM 689 C C . ASP A 1 98 ? 7.783 -9.563 2.223 1.00 94.69 98 ASP A C 1
ATOM 691 O O . ASP A 1 98 ? 7.274 -10.681 2.256 1.00 94.69 98 ASP A O 1
ATOM 695 N N . MET A 1 99 ? 7.683 -8.750 1.171 1.00 92.19 99 MET A N 1
ATOM 696 C CA . MET A 1 99 ? 6.958 -9.056 -0.071 1.00 92.19 99 MET A CA 1
ATOM 697 C C . MET A 1 99 ? 7.892 -9.486 -1.214 1.00 92.19 99 MET A C 1
ATOM 699 O O . MET A 1 99 ? 7.514 -9.385 -2.383 1.00 92.19 99 MET A O 1
ATOM 703 N N . LYS A 1 100 ? 9.132 -9.873 -0.898 1.00 82.31 100 LYS A N 1
ATOM 704 C CA . LYS A 1 100 ? 10.068 -10.480 -1.856 1.00 82.31 100 LYS A CA 1
ATOM 705 C C . LYS A 1 100 ? 9.702 -11.917 -2.206 1.00 82.31 100 LYS A C 1
ATOM 707 O O . LYS A 1 100 ? 9.183 -12.633 -1.323 1.00 82.31 100 LYS A O 1
#

Radius of gyration: 31.72 Å; chains: 1; bounding box: 53×30×88 Å

Secondary structure (DSSP, 8-state):
-----S---SSSS--TTSS-----SS-------------------S------SS-------S------S--S--EE--EEEEE-TTS-EEEEE---EE--